Protein AF-A0A964MQ46-F1 (afdb_monomer_lite)

Radius of gyration: 14.72 Å; chains: 1; bounding box: 28×32×55 Å

pLDDT: mean 78.41, std 16.55, range [30.42, 96.06]

Secondary structure (DSSP, 8-state):
-----SEEE-TTSSEEEEEEE-SS-TTS-EEEEEEEGGGTEEEE---SS-EEEEEE-TTSSEEEEEETTEEEEEETTS-SPPEEEE--TTEEEEEEE-TTSS-EEEEE--------

Foldseek 3Di:
DPDLPQKDAQLVRQKMWGFDDPPPDPVQATFIWMARPVVRDIGTQDDRSFWGSWEAALVSQKIWTDGPQWIWMDGNVNPDDIDGDDHDPQFDHFHYADNVNPDTDTDGPDPDPPDD

Structure (mmCIF, N/CA/C/O backbone):
data_AF-A0A964MQ46-F1
#
_entry.id   AF-A0A964MQ46-F1
#
loop_
_atom_site.group_PDB
_atom_site.id
_atom_site.type_symbol
_atom_site.label_atom_id
_atom_site.label_alt_id
_atom_site.label_comp_id
_atom_site.label_asym_id
_atom_site.label_entity_id
_atom_site.label_seq_id
_atom_site.pdbx_PDB_ins_code
_atom_site.Cartn_x
_atom_site.Cartn_y
_atom_site.Cartn_z
_atom_site.occupancy
_atom_site.B_iso_or_equiv
_atom_site.auth_seq_id
_atom_site.auth_comp_id
_atom_site.auth_asym_id
_atom_site.auth_atom_id
_atom_site.pdbx_PDB_model_num
ATOM 1 N N . MET A 1 1 ? -5.196 10.247 -19.469 1.00 30.42 1 MET A N 1
ATOM 2 C CA . MET A 1 1 ? -5.070 10.263 -17.998 1.00 30.42 1 MET A CA 1
ATOM 3 C C . MET A 1 1 ? -4.585 8.883 -17.598 1.00 30.42 1 MET A C 1
ATOM 5 O O . MET A 1 1 ? -5.390 7.966 -17.578 1.00 30.42 1 MET A O 1
ATOM 9 N N . THR A 1 2 ? -3.277 8.693 -17.447 1.00 35.25 2 THR A N 1
ATOM 10 C CA . THR A 1 2 ? -2.690 7.412 -17.026 1.00 35.25 2 THR A CA 1
ATOM 11 C C . THR A 1 2 ? -2.847 7.301 -15.509 1.00 35.25 2 THR A C 1
ATOM 13 O O . THR A 1 2 ? -2.326 8.121 -14.756 1.00 35.25 2 THR A O 1
ATOM 16 N N . GLY A 1 3 ? -3.698 6.373 -15.073 1.00 36.25 3 GLY A N 1
ATOM 17 C CA . GLY A 1 3 ? -4.152 6.232 -13.691 1.00 36.25 3 GLY A CA 1
ATOM 18 C C . GLY A 1 3 ? -3.171 5.457 -12.822 1.00 36.25 3 GLY A C 1
ATOM 19 O O . GLY A 1 3 ? -3.481 4.354 -12.404 1.00 36.25 3 GLY A O 1
ATOM 20 N N . GLY A 1 4 ? -2.013 6.036 -12.513 1.00 50.69 4 GLY A N 1
ATOM 21 C CA . GLY A 1 4 ? -1.226 5.594 -11.363 1.00 50.69 4 GLY A CA 1
ATOM 22 C C . GLY A 1 4 ? -1.850 6.182 -10.100 1.00 50.69 4 GLY A C 1
ATOM 23 O O . GLY A 1 4 ? -1.564 7.327 -9.749 1.00 50.69 4 GLY A O 1
ATOM 24 N N . SER A 1 5 ? -2.759 5.457 -9.448 1.00 64.06 5 SER A N 1
ATOM 25 C CA . SER A 1 5 ? -3.378 5.935 -8.209 1.00 64.06 5 SER A CA 1
ATOM 26 C C . SER A 1 5 ? -2.321 5.969 -7.104 1.00 64.06 5 SER A C 1
ATOM 28 O O . SER A 1 5 ? -2.022 4.962 -6.475 1.00 64.06 5 SER A O 1
ATOM 30 N N . GLY A 1 6 ? -1.755 7.148 -6.828 1.00 78.31 6 GLY A N 1
ATOM 31 C CA . GLY A 1 6 ? -0.845 7.375 -5.694 1.00 78.31 6 GLY A CA 1
ATOM 32 C C . GLY A 1 6 ? -1.505 7.201 -4.316 1.00 78.31 6 GLY A C 1
ATOM 33 O O . GLY A 1 6 ? -0.897 7.537 -3.304 1.00 78.31 6 GLY A O 1
ATOM 34 N N . LEU A 1 7 ? -2.742 6.708 -4.271 1.00 88.06 7 LEU A N 1
ATOM 35 C CA . LEU A 1 7 ? -3.574 6.495 -3.098 1.00 88.06 7 LEU A CA 1
ATOM 36 C C . LEU A 1 7 ? -4.390 5.2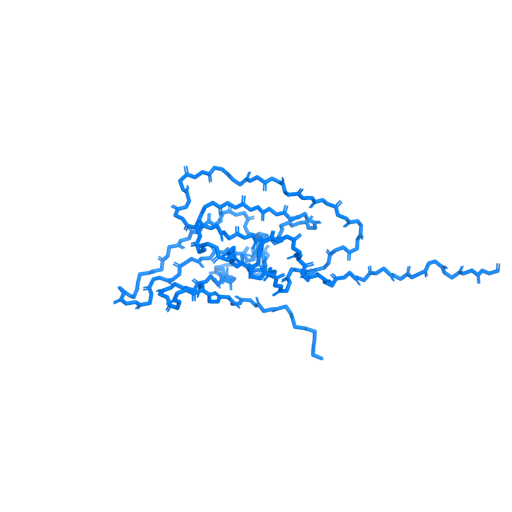11 -3.295 1.00 88.06 7 LEU A C 1
ATOM 38 O O . LEU A 1 7 ? -5.042 5.056 -4.326 1.00 88.06 7 LEU A O 1
ATOM 42 N N . ALA A 1 8 ? -4.442 4.355 -2.279 1.00 91.25 8 ALA A N 1
ATOM 43 C CA . ALA A 1 8 ? -5.329 3.198 -2.236 1.00 91.25 8 ALA A CA 1
ATOM 44 C C . ALA A 1 8 ? -5.982 3.054 -0.859 1.00 91.25 8 ALA A C 1
ATOM 46 O O . ALA A 1 8 ? -5.317 3.170 0.170 1.00 91.25 8 ALA A O 1
ATOM 47 N N . LEU A 1 9 ? -7.284 2.775 -0.830 1.00 91.62 9 LEU A N 1
ATOM 48 C CA . LEU A 1 9 ? -8.025 2.527 0.406 1.00 91.62 9 LEU A CA 1
ATOM 49 C C . LEU A 1 9 ? -7.971 1.036 0.764 1.00 91.62 9 LEU A C 1
ATOM 51 O O . LEU A 1 9 ? -8.067 0.181 -0.116 1.00 91.62 9 LEU A O 1
ATOM 55 N N . SER A 1 10 ? -7.826 0.736 2.050 1.00 92.00 10 SER A N 1
ATOM 56 C CA . SER A 1 10 ? -7.993 -0.622 2.576 1.00 92.00 10 SER A CA 1
ATOM 57 C C . SER A 1 10 ? -9.426 -1.128 2.340 1.00 92.00 10 SER A C 1
ATOM 59 O O . SER A 1 10 ? -10.360 -0.321 2.300 1.00 92.00 10 SER A O 1
ATOM 61 N N . PRO A 1 11 ? -9.638 -2.450 2.209 1.00 91.38 11 PRO A N 1
ATOM 62 C CA . PRO A 1 11 ? -10.961 -3.013 1.921 1.00 91.38 11 PRO A CA 1
ATOM 63 C C . PRO A 1 11 ? -12.035 -2.684 2.967 1.00 91.38 11 PRO A C 1
ATOM 65 O O . PRO A 1 11 ? -13.209 -2.565 2.625 1.00 91.38 11 PRO A O 1
ATOM 68 N N . ASP A 1 12 ? -11.643 -2.526 4.234 1.00 91.38 12 ASP A N 1
ATOM 69 C CA . ASP A 1 12 ? -12.545 -2.159 5.332 1.00 91.38 12 ASP A CA 1
ATOM 70 C C . ASP A 1 12 ? -12.749 -0.639 5.477 1.00 91.38 12 ASP A C 1
ATOM 72 O O . ASP A 1 12 ? -13.547 -0.191 6.302 1.00 91.38 12 ASP A O 1
ATOM 76 N N . GLY A 1 13 ? -12.046 0.162 4.671 1.00 91.75 13 GLY A N 1
ATOM 77 C CA . GLY A 1 13 ? -12.125 1.617 4.676 1.00 91.75 13 GLY A CA 1
ATOM 78 C C . GLY A 1 13 ? -11.502 2.287 5.900 1.00 91.75 13 GLY A C 1
ATOM 79 O O . GLY A 1 13 ? -11.719 3.481 6.095 1.00 91.75 13 GLY A O 1
ATOM 80 N N . THR A 1 14 ? -10.749 1.570 6.736 1.00 94.19 14 THR A N 1
ATOM 81 C CA . THR A 1 14 ? -10.174 2.121 7.978 1.00 94.19 14 THR A CA 1
ATOM 82 C C . THR A 1 14 ? -8.788 2.730 7.782 1.00 94.19 14 THR A C 1
ATOM 84 O O . THR A 1 14 ? -8.369 3.605 8.549 1.00 94.19 14 THR A O 1
ATOM 87 N N . GLN A 1 15 ? -8.085 2.291 6.740 1.00 96.06 15 GLN A N 1
ATOM 88 C CA . GLN A 1 15 ? -6.737 2.721 6.387 1.00 96.06 15 GLN A CA 1
ATOM 89 C C . GLN A 1 15 ? -6.623 3.143 4.919 1.00 96.06 15 GLN A C 1
ATOM 91 O O . GLN A 1 15 ? -7.357 2.653 4.060 1.00 96.06 15 GLN A O 1
ATOM 96 N N . ALA A 1 16 ? -5.660 4.012 4.619 1.00 94.62 16 ALA A N 1
ATOM 97 C CA . ALA A 1 16 ? -5.270 4.376 3.261 1.00 94.62 16 ALA A CA 1
ATOM 98 C C . ALA A 1 16 ? -3.750 4.271 3.086 1.00 94.62 16 ALA A C 1
ATOM 100 O O . ALA A 1 16 ? -2.997 4.671 3.965 1.00 94.62 16 ALA A O 1
ATOM 101 N N . ALA A 1 17 ? -3.296 3.757 1.948 1.00 94.62 17 ALA A N 1
ATOM 102 C CA . ALA A 1 17 ? -1.897 3.744 1.547 1.00 94.62 17 ALA A CA 1
ATOM 103 C C . ALA A 1 17 ? -1.660 4.885 0.556 1.00 94.62 17 ALA A C 1
ATOM 105 O O . ALA A 1 17 ? -2.425 5.032 -0.395 1.00 94.62 17 ALA A O 1
ATOM 106 N N . VAL A 1 18 ? -0.624 5.693 0.770 1.00 92.62 18 VAL A N 1
ATOM 107 C CA . VAL A 1 18 ? -0.351 6.905 -0.013 1.00 92.62 18 VAL A CA 1
ATOM 108 C C . VAL A 1 18 ? 1.110 6.937 -0.432 1.00 92.62 18 VAL A C 1
ATOM 110 O O . VAL A 1 18 ? 1.992 6.709 0.392 1.00 92.62 18 VAL A O 1
ATOM 113 N N . SER A 1 19 ? 1.369 7.258 -1.695 1.00 91.25 19 SER A N 1
ATOM 114 C CA . SER A 1 19 ? 2.702 7.629 -2.173 1.00 91.25 19 SER A CA 1
ATOM 115 C C . SER A 1 19 ? 2.977 9.073 -1.767 1.00 91.25 19 SER A C 1
ATOM 117 O O . SER A 1 19 ? 2.305 9.993 -2.232 1.00 91.25 19 SER A O 1
ATOM 119 N N . VAL A 1 20 ? 3.951 9.280 -0.889 1.00 89.19 20 VAL A N 1
ATOM 120 C CA . VAL A 1 20 ? 4.330 10.604 -0.393 1.00 89.19 20 VAL A CA 1
ATOM 121 C C . VAL A 1 20 ? 5.757 10.894 -0.825 1.00 89.19 20 VAL A C 1
ATOM 123 O O . VAL A 1 20 ? 6.679 10.137 -0.525 1.00 89.19 20 VAL A O 1
ATOM 126 N N . ASN A 1 21 ? 5.935 12.019 -1.512 1.00 84.38 21 ASN A N 1
ATOM 127 C CA . ASN A 1 21 ? 7.252 12.602 -1.725 1.00 84.38 21 ASN A CA 1
ATOM 128 C C . ASN A 1 21 ? 7.634 13.369 -0.459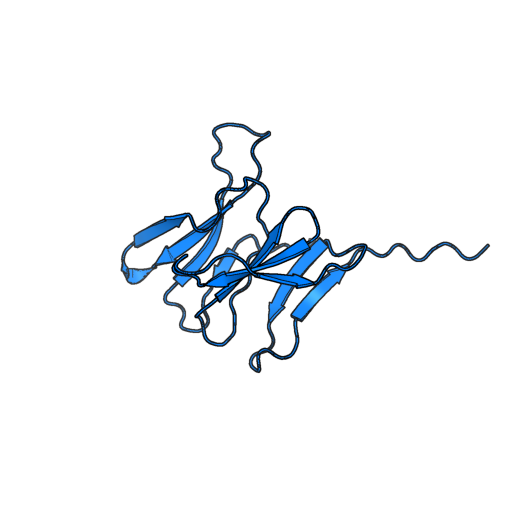 1.00 84.38 21 ASN A C 1
ATOM 130 O O . ASN A 1 21 ? 6.893 14.255 -0.039 1.00 84.38 21 ASN A O 1
ATOM 134 N N . ASP A 1 22 ? 8.789 13.057 0.128 1.00 68.88 22 ASP A N 1
ATOM 135 C CA . ASP A 1 22 ? 9.297 13.717 1.345 1.00 68.88 22 ASP A CA 1
ATOM 136 C C . ASP A 1 22 ? 9.503 15.237 1.119 1.00 68.88 22 ASP A C 1
ATOM 138 O O . ASP A 1 22 ? 9.575 16.021 2.057 1.00 68.88 22 ASP A O 1
ATOM 142 N N . GLY A 1 23 ? 9.542 15.697 -0.141 1.00 61.88 23 GLY A N 1
ATOM 143 C CA . GLY A 1 23 ? 9.544 17.122 -0.512 1.00 61.88 23 GLY A CA 1
ATOM 144 C C . GLY A 1 23 ? 10.844 17.856 -0.168 1.00 61.88 23 GLY A C 1
ATOM 145 O O . GLY A 1 23 ? 11.081 18.964 -0.643 1.00 61.88 23 GLY A O 1
ATOM 146 N N . THR A 1 24 ? 11.718 17.214 0.602 1.00 60.81 24 THR A N 1
ATOM 147 C CA . THR A 1 24 ? 13.035 17.694 1.014 1.00 60.81 24 THR A CA 1
ATOM 148 C C . THR A 1 24 ? 14.060 17.656 -0.122 1.00 60.81 24 THR A C 1
ATOM 150 O O . THR A 1 24 ? 15.029 18.413 -0.096 1.00 60.81 24 THR A O 1
ATOM 153 N N . ASN A 1 25 ? 13.843 16.833 -1.154 1.00 55.53 25 ASN A N 1
ATOM 154 C CA . ASN A 1 25 ? 14.652 16.810 -2.370 1.00 55.53 25 ASN A CA 1
ATOM 155 C C . ASN A 1 25 ? 13.832 16.229 -3.533 1.00 55.53 25 ASN A C 1
ATOM 157 O O . ASN A 1 25 ? 13.347 15.109 -3.435 1.00 55.53 25 ASN A O 1
ATOM 161 N N . ALA A 1 26 ? 13.714 16.953 -4.652 1.00 55.19 26 ALA A N 1
ATOM 162 C CA . ALA A 1 26 ? 13.029 16.466 -5.859 1.00 55.19 26 ALA A CA 1
ATOM 163 C C . ALA A 1 26 ? 13.696 15.218 -6.479 1.00 55.19 26 ALA A C 1
ATOM 165 O O . ALA A 1 26 ? 13.092 14.536 -7.301 1.00 55.19 26 ALA A O 1
ATOM 166 N N . SER A 1 27 ? 14.935 14.923 -6.074 1.00 58.16 27 SER A N 1
ATOM 167 C CA . SER A 1 27 ? 15.673 13.710 -6.446 1.00 58.16 27 SER A CA 1
ATOM 168 C C . SER A 1 27 ? 15.348 12.508 -5.549 1.00 58.16 27 SER A C 1
ATOM 170 O O . SER A 1 27 ? 15.711 11.385 -5.887 1.00 58.16 27 SER A O 1
ATOM 172 N N . VAL A 1 28 ? 14.722 12.733 -4.386 1.00 61.09 28 VAL A N 1
ATOM 173 C CA . VAL A 1 28 ? 14.235 11.672 -3.496 1.00 61.09 28 VAL A CA 1
ATOM 174 C C . VAL A 1 28 ? 12.817 11.369 -3.956 1.00 61.09 28 VAL A C 1
ATOM 176 O O . VAL A 1 28 ? 11.928 12.211 -3.837 1.00 61.09 28 VAL A O 1
ATOM 179 N N . GLY A 1 29 ? 12.630 10.198 -4.559 1.00 74.44 29 GLY A N 1
ATOM 180 C CA . GLY A 1 29 ? 11.320 9.771 -5.033 1.00 74.44 29 GLY A CA 1
ATOM 181 C C . GLY A 1 29 ? 10.365 9.454 -3.881 1.00 74.44 29 GLY A C 1
ATOM 182 O O . GLY A 1 29 ? 10.600 9.779 -2.715 1.00 74.44 29 GLY A O 1
ATOM 183 N N . SER A 1 30 ? 9.241 8.832 -4.214 1.00 87.38 30 SER A N 1
ATOM 184 C CA . SER A 1 30 ? 8.170 8.590 -3.251 1.00 87.38 30 SER A CA 1
ATOM 185 C C . SER A 1 30 ? 8.480 7.432 -2.301 1.00 87.38 30 SER A C 1
ATOM 187 O O . SER A 1 30 ? 9.203 6.494 -2.637 1.00 87.38 30 SER A O 1
ATOM 189 N N . ASP A 1 31 ? 7.873 7.476 -1.120 1.00 91.62 31 ASP A N 1
ATOM 190 C CA . ASP A 1 31 ? 7.690 6.306 -0.269 1.00 91.62 31 ASP A CA 1
ATOM 191 C C . ASP A 1 31 ? 6.207 6.077 0.015 1.00 91.62 31 ASP A C 1
ATOM 193 O O . ASP A 1 31 ? 5.391 6.995 -0.070 1.00 91.62 31 ASP A O 1
ATOM 197 N N . ILE A 1 32 ? 5.858 4.846 0.374 1.00 92.88 32 ILE A N 1
ATOM 198 C CA . ILE A 1 32 ? 4.511 4.476 0.779 1.00 92.88 32 ILE A CA 1
ATOM 199 C C . ILE A 1 32 ? 4.338 4.751 2.268 1.00 92.88 32 ILE A C 1
ATOM 201 O O . ILE A 1 32 ? 5.150 4.348 3.105 1.00 92.88 32 ILE A O 1
ATOM 205 N N . TRP A 1 33 ? 3.241 5.420 2.590 1.00 93.81 33 TRP A N 1
ATOM 206 C CA . TRP A 1 33 ? 2.790 5.698 3.944 1.00 93.81 33 TRP A CA 1
ATOM 207 C C . TRP A 1 33 ? 1.404 5.110 4.149 1.00 93.81 33 TRP A C 1
ATOM 209 O O . TRP A 1 33 ? 0.594 5.082 3.226 1.00 93.81 33 TRP A O 1
ATOM 219 N N . VAL A 1 34 ? 1.126 4.667 5.368 1.00 95.31 34 VAL A N 1
ATOM 220 C CA . VAL A 1 34 ? -0.172 4.146 5.786 1.00 95.31 34 VAL A CA 1
ATOM 221 C C . VAL A 1 34 ? -0.816 5.145 6.728 1.00 95.31 34 VAL A C 1
ATOM 223 O O . VAL A 1 34 ? -0.246 5.522 7.750 1.00 95.31 34 VAL A O 1
ATOM 226 N N . TRP A 1 35 ? -2.010 5.586 6.366 1.00 94.56 35 TRP A N 1
ATOM 227 C CA . TRP A 1 35 ?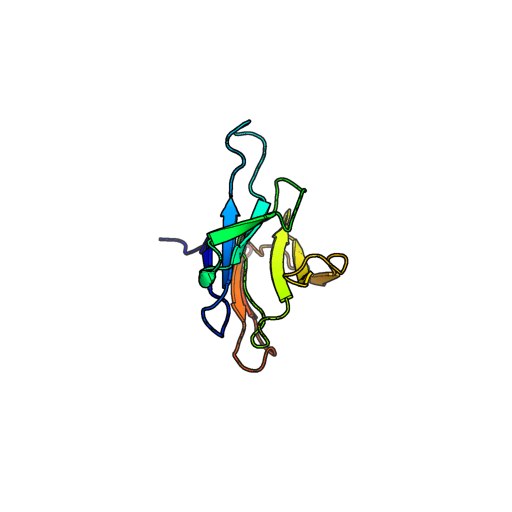 -2.841 6.476 7.149 1.00 94.56 35 TRP A CA 1
ATOM 228 C C . TRP A 1 35 ? -3.970 5.690 7.804 1.00 94.56 35 TRP A C 1
ATOM 230 O O . TRP A 1 35 ? -4.834 5.161 7.110 1.00 94.56 35 TRP A O 1
ATOM 240 N N . THR A 1 36 ? -3.992 5.642 9.133 1.00 94.69 36 THR A N 1
ATOM 241 C CA . THR A 1 36 ? -5.130 5.138 9.907 1.00 94.69 36 THR A CA 1
ATOM 242 C C . THR A 1 36 ? -6.126 6.272 10.114 1.00 94.69 36 THR A C 1
ATOM 244 O O . THR A 1 36 ? -5.891 7.191 10.904 1.00 94.69 36 THR A O 1
ATOM 247 N N . ILE A 1 37 ? -7.256 6.197 9.413 1.00 92.50 37 ILE A N 1
ATOM 248 C CA . ILE A 1 37 ? -8.187 7.317 9.221 1.00 92.50 37 ILE A CA 1
ATOM 249 C C . ILE A 1 37 ? -8.806 7.756 10.548 1.00 92.50 37 ILE A C 1
ATOM 251 O O . ILE A 1 37 ? -8.751 8.931 10.902 1.00 92.50 37 ILE A O 1
ATOM 255 N N . ALA A 1 38 ? -9.330 6.806 11.325 1.00 91.62 38 ALA A N 1
ATOM 256 C CA . ALA A 1 38 ? -9.999 7.098 12.594 1.00 91.62 38 ALA A CA 1
ATOM 257 C C . ALA A 1 38 ? -9.062 7.705 13.654 1.00 91.62 38 ALA A C 1
ATOM 259 O O . ALA A 1 38 ? -9.510 8.430 14.538 1.00 91.62 38 ALA A O 1
ATOM 260 N N . GLN A 1 39 ? -7.765 7.403 13.574 1.00 92.25 39 GLN A N 1
ATOM 261 C CA . GLN A 1 39 ? -6.759 7.873 14.528 1.00 92.25 39 GLN A CA 1
ATOM 262 C C . GLN A 1 39 ? -6.029 9.130 14.041 1.00 92.25 39 GLN A C 1
ATOM 264 O O . GLN A 1 39 ? -5.270 9.722 14.802 1.00 92.25 39 GLN A O 1
ATOM 269 N N . GLY A 1 40 ? -6.200 9.512 12.770 1.00 90.88 40 GLY A N 1
ATOM 270 C CA . GLY A 1 40 ? -5.386 10.552 12.143 1.00 90.88 40 GLY A CA 1
ATOM 271 C C . GLY A 1 40 ? -3.890 10.212 12.102 1.00 90.88 40 GLY A C 1
ATOM 272 O O . GLY A 1 40 ? -3.069 11.110 11.942 1.00 90.88 40 GLY A O 1
ATOM 273 N N . ALA A 1 41 ? -3.521 8.939 12.271 1.00 92.69 41 ALA A N 1
ATOM 274 C CA . ALA A 1 41 ? -2.136 8.512 12.428 1.00 92.69 41 ALA A CA 1
ATOM 275 C C . ALA A 1 41 ? -1.536 8.130 11.074 1.00 92.69 41 ALA A C 1
ATOM 277 O O . ALA A 1 41 ? -2.061 7.251 10.394 1.00 92.69 41 ALA A O 1
ATOM 278 N N . LEU A 1 42 ? -0.438 8.779 10.690 1.00 92.12 42 LEU A N 1
ATOM 279 C CA . LEU A 1 42 ? 0.285 8.510 9.450 1.00 92.12 42 LEU A CA 1
ATOM 280 C C . LEU A 1 42 ? 1.629 7.848 9.779 1.00 92.12 42 LEU A C 1
ATOM 282 O O . LEU A 1 42 ? 2.412 8.379 10.565 1.00 92.12 42 LEU A O 1
ATOM 286 N N . THR A 1 43 ? 1.902 6.685 9.197 1.00 92.75 43 THR A N 1
ATOM 287 C CA . THR A 1 43 ? 3.118 5.901 9.451 1.00 92.75 43 THR A CA 1
ATOM 288 C C . THR A 1 43 ? 3.817 5.577 8.139 1.00 92.75 43 THR A C 1
ATOM 290 O O . THR A 1 43 ? 3.186 5.138 7.183 1.00 92.75 43 THR A O 1
ATOM 293 N N . ARG A 1 44 ? 5.129 5.809 8.077 1.00 92.44 44 ARG A N 1
ATOM 294 C CA . ARG A 1 44 ? 5.941 5.493 6.898 1.00 92.44 44 ARG A CA 1
ATOM 295 C C . ARG A 1 44 ? 6.179 3.986 6.832 1.00 92.44 44 ARG A C 1
ATOM 297 O O . ARG A 1 44 ? 6.638 3.407 7.813 1.00 92.44 44 ARG A O 1
ATOM 304 N N . LEU A 1 45 ? 5.867 3.375 5.692 1.00 93.50 45 LEU A N 1
ATOM 305 C CA . LEU A 1 45 ? 6.008 1.935 5.472 1.00 93.50 45 LEU A CA 1
ATOM 306 C C . LEU A 1 45 ? 7.294 1.599 4.712 1.00 93.50 45 LEU A C 1
ATOM 308 O O . LEU A 1 45 ? 7.979 0.636 5.048 1.00 93.50 45 LEU A O 1
ATOM 312 N N . THR A 1 46 ? 7.643 2.394 3.700 1.00 91.44 46 THR A N 1
ATOM 313 C CA . THR A 1 46 ? 8.885 2.222 2.934 1.00 91.44 46 THR A CA 1
ATOM 314 C C . THR A 1 46 ? 9.861 3.366 3.188 1.00 91.44 46 THR A C 1
ATOM 316 O O . THR A 1 46 ? 9.481 4.491 3.507 1.00 91.44 46 THR A O 1
ATOM 319 N N . PHE A 1 47 ? 11.150 3.069 3.037 1.00 89.62 47 PHE A N 1
ATOM 320 C CA . PHE A 1 47 ? 12.252 4.000 3.308 1.00 89.62 47 PHE A CA 1
ATOM 321 C C . PHE A 1 47 ? 13.261 4.007 2.157 1.00 89.62 47 PHE A C 1
ATOM 323 O O . PHE A 1 47 ? 14.469 4.091 2.361 1.00 89.62 47 PHE A O 1
ATOM 330 N N . THR A 1 48 ? 12.759 3.808 0.943 1.00 87.25 48 THR A N 1
ATOM 331 C CA . THR A 1 48 ? 13.570 3.544 -0.251 1.00 87.25 48 THR A CA 1
ATOM 332 C C . THR A 1 48 ? 13.653 4.760 -1.161 1.00 87.25 48 THR A C 1
ATOM 334 O O . THR A 1 48 ? 14.575 4.845 -1.966 1.00 87.25 48 THR A O 1
ATOM 337 N N . GLY A 1 49 ? 12.698 5.691 -1.044 1.00 87.38 49 GLY A N 1
ATOM 338 C CA . GLY A 1 49 ? 12.575 6.844 -1.932 1.00 87.38 49 GLY A CA 1
ATOM 339 C C . GLY A 1 49 ? 12.299 6.463 -3.387 1.00 87.38 49 GLY A C 1
ATOM 340 O O . GLY A 1 49 ? 12.609 7.238 -4.285 1.00 87.38 49 GLY A O 1
ATOM 341 N N . ALA A 1 50 ? 11.786 5.261 -3.645 1.00 87.81 50 ALA A N 1
ATOM 342 C CA . ALA A 1 50 ? 11.477 4.781 -4.988 1.00 87.81 50 ALA A CA 1
ATOM 343 C C . ALA A 1 50 ? 10.211 3.912 -5.031 1.00 87.81 50 ALA A C 1
ATOM 345 O O . ALA A 1 50 ? 10.031 3.153 -5.980 1.00 87.81 50 ALA A O 1
ATOM 346 N N . ALA A 1 51 ? 9.355 3.994 -4.009 1.00 89.50 51 ALA A N 1
ATOM 347 C CA . ALA A 1 51 ? 8.164 3.167 -3.872 1.00 89.50 51 ALA A CA 1
ATOM 348 C C . ALA A 1 51 ? 6.898 3.941 -4.273 1.00 89.50 51 ALA A C 1
ATOM 350 O O . ALA A 1 51 ? 6.638 5.034 -3.770 1.00 89.50 51 ALA A O 1
ATOM 351 N N . THR A 1 52 ? 6.106 3.373 -5.182 1.00 89.38 52 THR A N 1
ATOM 352 C CA . THR A 1 52 ? 4.937 4.021 -5.803 1.00 89.38 52 THR A CA 1
ATOM 353 C C . THR A 1 52 ? 3.800 3.028 -6.049 1.00 89.38 52 THR A C 1
ATOM 355 O O . THR A 1 52 ? 3.974 1.821 -5.879 1.00 89.38 52 THR A O 1
ATOM 358 N N . SER A 1 53 ? 2.637 3.539 -6.465 1.00 88.94 53 SER A N 1
ATOM 359 C CA . SER A 1 53 ? 1.480 2.740 -6.905 1.00 88.94 53 SER A CA 1
ATOM 360 C C . SER A 1 53 ? 1.061 1.671 -5.881 1.00 88.94 53 SER A C 1
ATOM 362 O O . SER A 1 53 ? 1.105 0.476 -6.183 1.00 88.94 53 SER A O 1
ATOM 364 N N . PRO A 1 54 ? 0.724 2.070 -4.638 1.00 91.94 54 PRO A N 1
ATOM 365 C CA . PRO A 1 54 ? 0.342 1.123 -3.608 1.00 91.94 54 PRO A CA 1
ATOM 366 C C . PRO A 1 54 ? -1.019 0.502 -3.924 1.00 91.94 54 PRO A C 1
ATOM 368 O O . PRO A 1 54 ? -1.953 1.193 -4.319 1.00 91.94 54 PRO A O 1
ATOM 371 N N . VAL A 1 55 ? -1.154 -0.790 -3.650 1.00 91.75 55 VAL A N 1
ATOM 372 C CA . VAL A 1 55 ? -2.406 -1.542 -3.732 1.00 91.75 55 VAL A CA 1
ATOM 373 C C . VAL A 1 55 ? -2.565 -2.408 -2.488 1.00 91.75 55 VAL A C 1
ATOM 375 O O . VAL A 1 55 ? -1.607 -3.022 -2.017 1.00 91.75 55 VAL A O 1
ATOM 378 N N . TRP A 1 56 ? -3.773 -2.460 -1.932 1.00 92.00 56 TRP A N 1
ATOM 379 C CA . TRP A 1 56 ? -4.070 -3.306 -0.777 1.00 92.00 56 TRP A CA 1
ATOM 380 C C . TRP A 1 56 ? -4.405 -4.726 -1.204 1.00 92.00 56 TRP A C 1
ATOM 382 O O . TRP A 1 56 ? -5.093 -4.941 -2.204 1.00 92.00 56 TRP A O 1
ATOM 392 N N . THR A 1 57 ? -3.983 -5.702 -0.405 1.00 89.44 57 THR A N 1
ATOM 393 C CA . THR A 1 57 ? -4.527 -7.053 -0.516 1.00 89.44 57 THR A CA 1
ATOM 394 C C . THR A 1 57 ? -5.988 -7.090 -0.057 1.00 89.44 57 THR A C 1
ATOM 396 O O . THR A 1 57 ? -6.370 -6.322 0.828 1.00 89.44 57 THR A O 1
ATOM 399 N N . PRO A 1 58 ? -6.823 -7.993 -0.608 1.00 85.75 58 PRO A N 1
ATOM 400 C CA . PRO A 1 58 ? -8.244 -8.075 -0.249 1.00 85.75 58 PRO A CA 1
ATOM 401 C C . PRO A 1 58 ? -8.504 -8.409 1.222 1.00 85.75 58 PRO A C 1
ATOM 403 O O . PRO A 1 58 ? -9.558 -8.080 1.756 1.00 85.75 58 PRO A O 1
ATOM 406 N N . ASP A 1 59 ? -7.539 -9.049 1.886 1.00 87.25 59 ASP A N 1
ATOM 407 C CA . ASP A 1 59 ? -7.585 -9.319 3.324 1.00 87.25 59 ASP A CA 1
ATOM 408 C C . ASP A 1 59 ? -7.222 -8.095 4.189 1.00 87.25 59 ASP A C 1
ATOM 410 O O . ASP A 1 59 ? -7.282 -8.181 5.415 1.00 87.25 59 ASP A O 1
ATOM 414 N N . GLY A 1 60 ? -6.821 -6.977 3.572 1.00 90.25 60 GLY A N 1
ATOM 415 C CA . GLY A 1 60 ? -6.421 -5.737 4.236 1.00 90.25 60 GLY A CA 1
ATOM 416 C C . GLY A 1 60 ? -5.108 -5.824 5.016 1.00 90.25 60 GLY A C 1
ATOM 417 O O . GLY A 1 60 ? -4.783 -4.903 5.756 1.00 90.25 60 GLY A O 1
ATOM 418 N N . ARG A 1 61 ? -4.341 -6.916 4.900 1.00 90.88 61 ARG A N 1
ATOM 419 C CA . ARG A 1 61 ? -3.152 -7.145 5.747 1.00 90.88 61 ARG A CA 1
ATOM 420 C C . ARG A 1 61 ? -1.847 -6.693 5.117 1.00 90.88 61 ARG A C 1
ATOM 422 O O . ARG A 1 61 ? -0.865 -6.480 5.832 1.00 90.88 61 ARG A O 1
ATOM 429 N N . ARG A 1 62 ? -1.793 -6.610 3.792 1.00 92.62 62 ARG A N 1
ATOM 430 C CA . ARG A 1 62 ? -0.575 -6.312 3.041 1.00 92.62 62 ARG A CA 1
ATOM 431 C C . ARG A 1 62 ? -0.820 -5.190 2.045 1.00 92.62 62 ARG A C 1
ATOM 433 O O . ARG A 1 62 ? -1.933 -4.979 1.567 1.00 92.62 62 ARG A O 1
ATOM 440 N N . ILE A 1 63 ? 0.263 -4.496 1.732 1.00 92.50 63 ILE A N 1
ATOM 441 C CA . ILE A 1 63 ? 0.327 -3.507 0.667 1.00 92.50 63 ILE A CA 1
ATOM 442 C C . ILE A 1 63 ? 1.380 -3.982 -0.317 1.00 92.50 63 ILE A C 1
ATOM 444 O O . ILE A 1 63 ? 2.525 -4.245 0.069 1.00 92.50 63 ILE A O 1
ATOM 448 N N . CYS A 1 64 ? 0.980 -4.078 -1.577 1.00 91.81 64 CYS A N 1
ATOM 449 C CA . CYS A 1 64 ? 1.894 -4.294 -2.678 1.00 91.81 64 CYS A CA 1
ATOM 450 C C . CYS A 1 64 ? 2.154 -2.967 -3.400 1.00 91.81 64 CYS A C 1
ATOM 452 O O . CYS A 1 64 ? 1.301 -2.084 -3.402 1.00 91.81 64 CYS A O 1
ATOM 454 N N . TYR A 1 65 ? 3.352 -2.781 -3.935 1.00 90.31 65 TYR A N 1
ATOM 455 C CA . TYR A 1 65 ? 3.796 -1.514 -4.512 1.00 90.31 65 TYR A CA 1
ATOM 456 C C . TYR A 1 65 ? 4.901 -1.752 -5.539 1.00 90.31 65 TYR A C 1
ATOM 458 O O . TYR A 1 65 ? 5.571 -2.787 -5.524 1.00 90.31 65 TYR A O 1
ATOM 466 N N . MET A 1 66 ? 5.103 -0.775 -6.416 1.00 88.00 66 MET A N 1
ATOM 467 C CA . MET A 1 66 ? 6.203 -0.765 -7.374 1.00 88.00 66 MET A CA 1
ATOM 468 C C . MET A 1 66 ? 7.425 -0.102 -6.758 1.00 88.00 66 MET A C 1
ATOM 470 O O . MET A 1 66 ? 7.322 0.989 -6.197 1.00 88.00 66 MET A O 1
ATOM 474 N N . GLN A 1 67 ? 8.587 -0.726 -6.908 1.00 87.69 67 GLN A N 1
ATOM 475 C CA . GLN A 1 67 ? 9.876 -0.149 -6.557 1.00 87.69 67 GLN A CA 1
ATOM 476 C C . GLN A 1 67 ? 10.882 -0.453 -7.661 1.00 87.69 67 GLN A C 1
ATOM 478 O O . GLN A 1 67 ? 11.175 -1.611 -7.942 1.00 87.69 67 GLN A O 1
ATOM 483 N N . THR A 1 68 ? 11.412 0.594 -8.299 1.00 84.88 68 THR A N 1
ATOM 484 C CA . THR A 1 68 ? 12.458 0.473 -9.337 1.00 84.88 68 THR A CA 1
ATOM 485 C C . THR A 1 68 ? 12.150 -0.564 -10.437 1.00 84.88 68 THR A C 1
ATOM 487 O O . THR A 1 68 ? 13.047 -1.266 -10.889 1.00 84.88 68 THR A O 1
ATOM 490 N N . GLY A 1 69 ? 10.884 -0.668 -10.864 1.00 79.75 69 GLY A N 1
ATOM 491 C CA . GLY A 1 69 ? 10.443 -1.608 -11.910 1.00 79.75 69 GLY A CA 1
ATOM 492 C C . GLY A 1 69 ? 10.109 -3.025 -11.425 1.00 79.75 69 GLY A C 1
ATOM 493 O O . GLY A 1 69 ? 9.796 -3.891 -12.236 1.00 79.75 69 GLY A O 1
ATOM 494 N N . GLU A 1 70 ? 10.143 -3.271 -10.117 1.00 85.75 70 GLU A N 1
ATOM 495 C CA . GLU A 1 70 ? 9.796 -4.555 -9.508 1.00 85.75 70 GLU A CA 1
ATOM 496 C C . GLU A 1 70 ? 8.613 -4.402 -8.545 1.00 85.75 70 GLU A C 1
ATOM 498 O O . GLU A 1 70 ? 8.476 -3.383 -7.861 1.00 85.75 70 GLU A O 1
ATOM 503 N N . ALA A 1 71 ? 7.746 -5.416 -8.496 1.00 88.44 71 ALA A N 1
ATOM 504 C CA . ALA A 1 71 ? 6.610 -5.442 -7.588 1.00 88.44 71 ALA A CA 1
ATOM 505 C C . ALA A 1 71 ? 7.002 -6.095 -6.257 1.00 88.44 71 ALA A C 1
ATOM 507 O O . ALA A 1 71 ? 7.402 -7.261 -6.197 1.00 88.44 71 ALA A O 1
ATOM 508 N N . PHE A 1 72 ? 6.810 -5.355 -5.172 1.00 90.81 72 PHE A N 1
ATOM 509 C CA . PHE A 1 72 ? 7.022 -5.821 -3.807 1.00 90.81 72 PHE A CA 1
ATOM 510 C C . PHE A 1 72 ? 5.705 -5.899 -3.056 1.00 90.81 72 PHE A C 1
ATOM 512 O O . PHE A 1 72 ? 4.754 -5.193 -3.379 1.00 90.81 72 PHE A O 1
ATOM 519 N N . CYS A 1 73 ? 5.654 -6.727 -2.016 1.00 91.12 73 CYS A N 1
ATOM 520 C CA . CYS A 1 73 ? 4.534 -6.754 -1.091 1.00 91.12 73 CYS A CA 1
ATOM 521 C C . CYS A 1 73 ? 4.988 -7.000 0.343 1.00 91.12 73 CYS A C 1
ATOM 523 O O . CYS A 1 73 ? 5.775 -7.907 0.624 1.00 91.12 73 CYS A O 1
ATOM 525 N N . GLN A 1 74 ? 4.475 -6.199 1.271 1.00 93.44 74 GLN A N 1
ATOM 526 C CA . GLN A 1 74 ? 4.804 -6.293 2.691 1.00 93.44 74 GLN A CA 1
ATOM 527 C C . GLN A 1 74 ? 3.567 -6.089 3.557 1.00 93.44 74 GLN A C 1
ATOM 529 O O . GLN A 1 74 ? 2.541 -5.604 3.079 1.00 93.44 74 GLN A O 1
ATOM 534 N N . LYS A 1 75 ? 3.639 -6.472 4.834 1.00 93.62 75 LYS A N 1
ATOM 535 C CA . LYS A 1 75 ? 2.542 -6.200 5.768 1.00 93.62 75 LYS A CA 1
ATOM 536 C C . LYS A 1 75 ? 2.359 -4.701 5.959 1.00 93.62 75 LYS A C 1
ATOM 538 O O . LYS A 1 75 ? 3.337 -3.972 6.077 1.00 93.62 75 LYS A O 1
ATOM 543 N N . ALA A 1 76 ? 1.108 -4.262 6.044 1.00 92.19 76 ALA A N 1
ATOM 544 C CA . ALA A 1 76 ? 0.778 -2.847 6.198 1.00 92.19 76 ALA A CA 1
ATOM 545 C C . ALA A 1 76 ? 1.248 -2.245 7.535 1.00 92.19 76 ALA A C 1
ATOM 547 O O . ALA A 1 76 ? 1.403 -1.034 7.644 1.00 92.19 76 ALA A O 1
ATOM 548 N N . ASP A 1 77 ? 1.511 -3.088 8.537 1.00 89.25 77 ASP A N 1
ATOM 549 C CA . ASP A 1 77 ? 2.085 -2.694 9.827 1.00 89.25 77 ASP A CA 1
A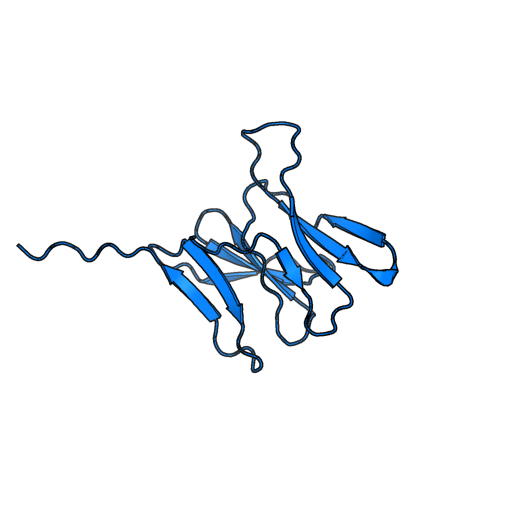TOM 550 C C . ASP A 1 77 ? 3.626 -2.612 9.824 1.00 89.25 77 ASP A C 1
ATOM 552 O O . ASP A 1 77 ? 4.221 -2.261 10.841 1.00 89.25 77 ASP A O 1
ATOM 556 N N . GLY A 1 78 ? 4.285 -2.959 8.710 1.00 86.88 78 GLY A N 1
ATOM 557 C CA . GLY A 1 78 ? 5.746 -2.975 8.589 1.00 86.88 78 GLY A CA 1
ATOM 558 C C . GLY A 1 78 ? 6.452 -4.054 9.421 1.00 86.88 78 GLY A C 1
ATOM 559 O O . GLY A 1 78 ? 7.677 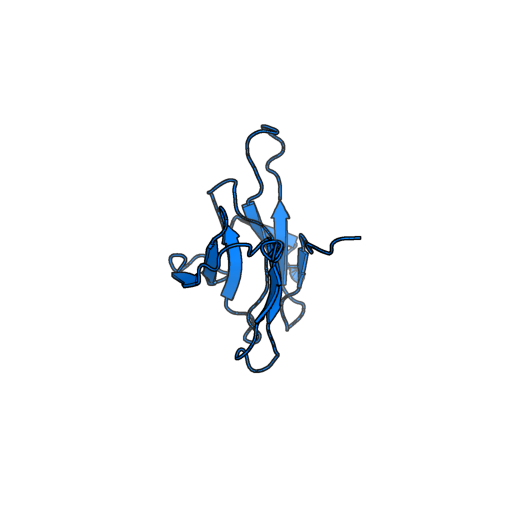-4.036 9.526 1.00 86.88 78 GLY A O 1
ATOM 560 N N . SER A 1 79 ? 5.721 -5.004 10.017 1.00 86.44 79 SER A N 1
ATOM 561 C CA . SER A 1 79 ? 6.293 -6.043 10.893 1.00 86.44 79 SER A CA 1
ATOM 562 C C . SER A 1 79 ? 7.103 -7.110 10.152 1.00 86.44 79 SER A C 1
ATOM 564 O O . SER A 1 79 ? 7.870 -7.852 10.766 1.00 86.44 79 SER A O 1
ATOM 566 N N . GLU A 1 80 ? 6.950 -7.197 8.831 1.00 84.56 80 GLU A N 1
ATOM 567 C CA . GLU A 1 80 ? 7.648 -8.148 7.970 1.00 84.56 80 GLU A CA 1
ATOM 568 C C . GLU A 1 80 ? 8.414 -7.425 6.869 1.00 84.56 80 GLU A C 1
ATOM 570 O O . GLU A 1 80 ? 7.974 -6.400 6.352 1.00 84.56 80 GLU A O 1
ATOM 575 N N . LYS A 1 81 ? 9.544 -8.013 6.461 1.00 82.38 81 LYS A N 1
ATOM 576 C CA . LYS A 1 81 ? 10.277 -7.546 5.283 1.00 82.38 81 LYS A CA 1
ATOM 577 C C . LYS A 1 81 ? 9.419 -7.680 4.027 1.00 82.38 81 LYS A C 1
ATOM 579 O O . LYS A 1 81 ? 8.659 -8.638 3.881 1.00 82.38 81 LYS A O 1
ATOM 584 N N . ALA A 1 82 ? 9.625 -6.750 3.101 1.00 87.50 82 ALA A N 1
ATOM 585 C CA . ALA A 1 82 ? 9.046 -6.824 1.775 1.00 87.50 82 ALA A CA 1
ATOM 586 C C . ALA A 1 82 ? 9.486 -8.092 1.043 1.00 87.50 82 ALA A C 1
ATOM 588 O O . ALA A 1 82 ? 10.670 -8.432 0.997 1.00 87.50 82 ALA A O 1
ATOM 589 N N . LEU A 1 83 ? 8.503 -8.786 0.483 1.00 86.50 83 LEU A N 1
ATOM 590 C CA . LEU A 1 83 ? 8.696 -9.915 -0.406 1.00 86.50 83 LEU A CA 1
ATOM 591 C C . LEU A 1 83 ? 8.633 -9.398 -1.840 1.00 86.50 83 LEU A C 1
ATOM 593 O O . LEU A 1 83 ? 7.714 -8.653 -2.179 1.00 86.50 83 LEU A O 1
ATOM 597 N N . SER A 1 84 ? 9.589 -9.806 -2.671 1.00 84.19 84 SER A N 1
ATOM 598 C CA . SER A 1 84 ? 9.452 -9.656 -4.118 1.00 84.19 84 SER A CA 1
ATOM 599 C C . SER A 1 84 ? 8.341 -10.595 -4.588 1.00 84.19 84 SER A C 1
ATOM 601 O O . SER A 1 84 ? 8.346 -11.781 -4.246 1.00 84.19 84 SER A O 1
ATOM 603 N N . LEU A 1 85 ? 7.349 -10.049 -5.292 1.00 77.50 85 LEU A N 1
ATOM 604 C CA . LEU A 1 85 ? 6.267 -10.840 -5.871 1.00 77.50 85 LEU A CA 1
ATOM 605 C C . LEU A 1 85 ? 6.665 -11.346 -7.257 1.00 77.50 85 LEU A C 1
ATOM 607 O O . LEU A 1 85 ? 6.624 -12.549 -7.506 1.00 77.50 85 LEU A O 1
ATOM 611 N N . PHE A 1 86 ? 7.015 -10.424 -8.155 1.00 69.88 86 PHE A N 1
ATOM 612 C CA . PHE A 1 86 ? 7.417 -10.710 -9.529 1.00 69.88 86 PHE A CA 1
ATOM 613 C C . PHE A 1 86 ? 8.013 -9.465 -10.203 1.00 69.88 86 PHE A C 1
ATOM 615 O O 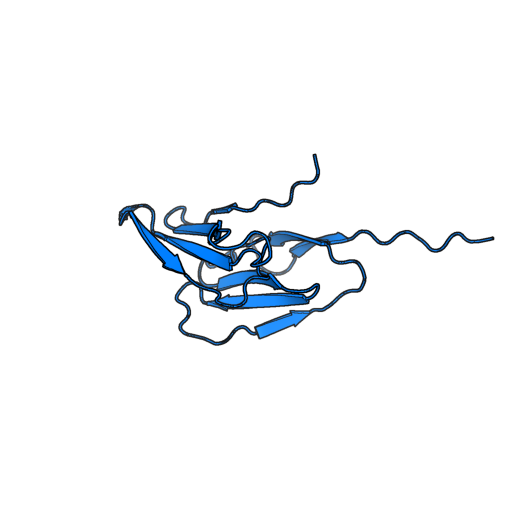. PHE A 1 86 ? 7.745 -8.325 -9.818 1.00 69.88 86 PHE A O 1
ATOM 622 N N . MET A 1 87 ? 8.778 -9.708 -11.266 1.00 55.94 87 MET A N 1
ATOM 623 C CA . MET A 1 87 ? 9.322 -8.700 -12.171 1.00 55.94 87 MET A CA 1
ATOM 624 C C . MET A 1 87 ? 8.916 -9.084 -13.598 1.00 55.94 87 MET A C 1
ATOM 626 O O . MET A 1 87 ? 9.242 -10.183 -14.046 1.00 55.94 87 MET A O 1
ATOM 630 N N . PHE A 1 88 ? 8.215 -8.194 -14.303 1.00 59.31 88 PHE A N 1
ATOM 631 C CA . PHE A 1 88 ? 7.950 -8.332 -15.738 1.00 59.31 88 PHE A CA 1
ATOM 632 C C . PHE A 1 88 ? 8.564 -7.140 -16.485 1.00 59.31 88 PHE A C 1
ATOM 634 O O . PHE A 1 88 ? 8.439 -6.009 -16.003 1.00 59.31 88 PHE A O 1
ATOM 641 N N . PRO A 1 89 ? 9.224 -7.355 -17.640 1.00 53.78 89 PRO A N 1
ATOM 642 C CA . PRO A 1 89 ? 9.685 -6.256 -18.482 1.00 53.78 89 PRO A CA 1
ATOM 643 C C . PRO A 1 89 ? 8.497 -5.365 -18.871 1.00 53.78 89 PRO A C 1
ATOM 645 O O . PRO A 1 89 ? 7.453 -5.874 -19.263 1.00 53.78 89 PRO A O 1
ATOM 648 N N . GLY A 1 90 ? 8.640 -4.045 -18.737 1.00 58.72 90 GLY A N 1
ATOM 649 C CA . GLY A 1 90 ? 7.596 -3.090 -19.132 1.00 58.72 90 GLY A CA 1
ATOM 650 C C . GLY A 1 90 ? 6.478 -2.862 -18.109 1.00 58.72 90 GLY A C 1
ATOM 651 O O . GLY A 1 90 ? 5.552 -2.117 -18.411 1.00 58.72 90 GLY A O 1
ATOM 652 N N . LEU A 1 91 ? 6.540 -3.451 -16.907 1.00 64.69 91 LEU A N 1
ATOM 653 C CA . LEU A 1 91 ? 5.571 -3.191 -15.836 1.00 64.69 91 LEU A CA 1
ATOM 654 C C . LEU A 1 91 ? 5.692 -1.744 -15.326 1.00 64.69 91 LEU A C 1
ATOM 656 O O . LEU A 1 91 ? 6.702 -1.379 -14.722 1.00 64.69 91 LEU A O 1
ATOM 660 N N . GLU A 1 92 ? 4.655 -0.930 -15.537 1.00 66.00 92 GLU A N 1
ATOM 661 C CA . GLU A 1 92 ? 4.660 0.491 -15.160 1.00 66.00 92 GLU A CA 1
ATOM 662 C C . GLU A 1 92 ? 3.844 0.780 -13.898 1.00 66.00 92 GLU A C 1
ATOM 664 O O . GLU A 1 92 ? 4.248 1.608 -13.077 1.00 66.00 92 GLU A O 1
ATOM 669 N N . SER A 1 93 ? 2.712 0.096 -13.701 1.00 67.00 93 SER A N 1
ATOM 670 C CA . SER A 1 93 ? 1.869 0.293 -12.518 1.00 67.00 93 SER A CA 1
ATOM 671 C C . SER A 1 93 ? 1.144 -0.971 -12.065 1.00 67.00 93 SER A C 1
ATOM 673 O O . SER A 1 93 ? 0.832 -1.865 -12.852 1.00 67.00 93 SER A O 1
ATOM 675 N N . LEU A 1 94 ? 0.856 -1.012 -10.761 1.00 72.25 94 LEU A N 1
ATOM 676 C CA . LEU A 1 94 ? -0.129 -1.902 -10.154 1.00 72.25 94 LEU A CA 1
ATOM 677 C C . LEU A 1 94 ? -1.405 -1.088 -9.949 1.00 72.25 94 LEU A C 1
ATOM 679 O O . LEU A 1 94 ? -1.348 -0.025 -9.329 1.00 72.25 94 LEU A O 1
ATOM 683 N N . ASP A 1 95 ? -2.537 -1.573 -10.447 1.00 73.88 95 ASP A N 1
ATOM 684 C CA . ASP A 1 95 ? -3.786 -0.808 -10.404 1.00 73.88 95 ASP A CA 1
ATOM 685 C C . ASP A 1 95 ? -4.760 -1.368 -9.369 1.00 73.88 95 ASP A C 1
ATOM 687 O O . ASP A 1 95 ? -5.375 -0.611 -8.619 1.00 73.88 95 ASP A O 1
ATOM 691 N N . SER A 1 96 ? -4.920 -2.693 -9.304 1.00 72.31 96 SER A N 1
ATOM 692 C CA . SER A 1 96 ? -5.789 -3.327 -8.303 1.00 72.31 96 SER A CA 1
ATOM 693 C C . SER A 1 96 ? -5.538 -4.826 -8.151 1.00 72.31 96 SER A C 1
ATOM 695 O O . SER A 1 96 ? -5.017 -5.479 -9.050 1.00 72.31 96 SER A O 1
ATOM 697 N N . LEU A 1 97 ? -5.945 -5.379 -7.008 1.00 74.75 97 LEU A N 1
ATOM 698 C CA . LEU A 1 97 ? -6.036 -6.818 -6.759 1.00 74.75 97 LEU A CA 1
ATOM 699 C C . LEU A 1 97 ? -7.496 -7.267 -6.864 1.00 74.75 97 LEU A C 1
ATOM 701 O O . LEU A 1 97 ? -8.400 -6.569 -6.399 1.00 74.75 97 LEU A O 1
ATOM 705 N N . SER A 1 98 ? -7.736 -8.442 -7.446 1.00 68.44 98 SER A N 1
ATOM 706 C CA . SER A 1 98 ? -9.067 -9.049 -7.458 1.00 68.44 98 SER A CA 1
ATOM 707 C C . SER A 1 98 ? -9.518 -9.394 -6.033 1.00 68.44 98 SER A C 1
ATOM 709 O O . SER A 1 98 ? -8.676 -9.709 -5.194 1.00 68.44 98 SER A O 1
ATOM 711 N N . PRO A 1 99 ? -10.832 -9.405 -5.731 1.00 70.69 99 PRO A N 1
ATOM 712 C CA . PRO A 1 99 ? -11.333 -9.688 -4.379 1.00 70.69 99 PRO A CA 1
ATOM 713 C C . PRO A 1 99 ? -10.917 -11.053 -3.810 1.00 70.69 99 PRO A C 1
ATOM 715 O O . PRO A 1 99 ? -10.835 -11.218 -2.598 1.00 70.69 99 PRO A O 1
ATOM 718 N N . ASP A 1 100 ? -10.650 -12.033 -4.676 1.00 70.94 100 ASP A N 1
ATOM 719 C CA . ASP A 1 100 ? -10.151 -13.364 -4.308 1.00 70.94 100 ASP A CA 1
ATOM 720 C C . ASP A 1 100 ? -8.617 -13.422 -4.147 1.00 70.94 100 ASP A C 1
ATOM 722 O O . ASP A 1 100 ? -8.072 -14.472 -3.810 1.00 70.94 100 ASP A O 1
ATOM 726 N N . GLY A 1 101 ? -7.911 -12.311 -4.390 1.00 68.38 101 GLY A N 1
ATOM 727 C CA . GLY A 1 101 ? -6.455 -12.181 -4.292 1.00 68.38 101 GLY A CA 1
ATOM 728 C C . GLY A 1 101 ? -5.681 -12.931 -5.374 1.00 68.38 101 GLY A C 1
ATOM 729 O O . GLY A 1 101 ? -4.459 -13.041 -5.283 1.00 68.38 101 GLY A O 1
ATOM 730 N N . ARG A 1 102 ? -6.373 -13.479 -6.379 1.00 69.88 102 ARG A N 1
ATOM 731 C CA . ARG A 1 102 ? -5.778 -14.353 -7.394 1.00 69.88 102 ARG A CA 1
ATOM 732 C C . ARG A 1 102 ? -5.203 -13.598 -8.588 1.00 69.88 102 ARG A C 1
ATOM 734 O O . ARG A 1 102 ? -4.318 -14.123 -9.259 1.00 69.88 102 ARG A O 1
ATOM 741 N N . TRP A 1 103 ? -5.695 -12.395 -8.853 1.00 70.75 103 TRP A N 1
ATOM 742 C CA . TRP A 1 103 ? -5.351 -11.607 -10.030 1.00 70.75 103 TRP A CA 1
ATOM 743 C C . TRP A 1 103 ? -4.942 -10.197 -9.631 1.00 70.75 103 TRP A C 1
ATOM 745 O O . TRP A 1 103 ? -5.469 -9.623 -8.680 1.00 70.75 103 TRP A O 1
ATOM 755 N N . ILE A 1 104 ? -4.014 -9.633 -10.394 1.00 69.12 104 ILE A N 1
ATOM 756 C CA . ILE A 1 104 ? -3.582 -8.246 -10.273 1.00 69.12 104 ILE A CA 1
ATOM 757 C C . ILE A 1 104 ? -3.833 -7.591 -11.624 1.00 69.12 104 ILE A C 1
ATOM 759 O O . ILE A 1 104 ? -3.381 -8.102 -12.646 1.00 69.12 104 ILE A O 1
ATOM 763 N N . ALA A 1 105 ? -4.561 -6.479 -11.626 1.00 71.12 105 ALA A N 1
ATOM 764 C CA . ALA A 1 105 ? -4.589 -5.576 -12.761 1.00 71.12 105 ALA A CA 1
ATOM 765 C C . ALA A 1 105 ? -3.302 -4.750 -12.736 1.00 71.12 105 ALA A C 1
ATOM 767 O O . ALA A 1 105 ? -3.006 -4.081 -11.740 1.00 71.12 105 ALA A O 1
ATOM 768 N N . CYS A 1 106 ? -2.537 -4.842 -13.814 1.00 62.09 106 CYS A N 1
ATOM 769 C CA . CYS A 1 106 ? -1.360 -4.031 -14.046 1.00 62.09 106 CYS A CA 1
ATOM 770 C C . CYS A 1 106 ? -1.394 -3.452 -15.458 1.00 62.09 106 CYS A C 1
ATOM 772 O O . CYS A 1 106 ? -1.904 -4.085 -16.387 1.00 62.09 106 CYS A O 1
ATOM 774 N N . HIS A 1 107 ? -0.798 -2.275 -15.617 1.00 62.03 107 HIS A N 1
ATOM 775 C CA . HIS A 1 107 ? -0.489 -1.720 -16.924 1.00 62.03 107 HIS A CA 1
ATOM 776 C C . HIS A 1 107 ? 0.989 -1.954 -17.229 1.00 62.03 107 HIS A C 1
ATOM 778 O O . HIS A 1 107 ? 1.871 -1.601 -16.436 1.00 62.03 107 HIS A O 1
ATOM 784 N N . SER A 1 108 ? 1.252 -2.537 -18.396 1.00 59.47 108 SER A N 1
ATOM 785 C CA . SER A 1 108 ? 2.571 -2.537 -19.008 1.00 59.47 108 SER A CA 1
ATOM 786 C C . SER A 1 108 ? 2.571 -1.666 -20.257 1.00 59.47 108 SER A C 1
ATOM 788 O O . SER A 1 108 ? 1.627 -1.684 -21.050 1.00 59.47 108 SER A O 1
ATOM 790 N N . ASN A 1 109 ? 3.646 -0.906 -20.441 1.00 54.97 109 ASN A N 1
ATOM 791 C CA . ASN A 1 109 ? 4.024 -0.444 -21.766 1.00 54.97 109 ASN A CA 1
ATOM 792 C C . ASN A 1 109 ? 4.963 -1.525 -22.301 1.00 54.97 109 ASN A C 1
ATOM 794 O O . ASN A 1 109 ? 6.130 -1.625 -21.928 1.00 54.97 109 ASN A O 1
ATOM 798 N N . GLU A 1 110 ? 4.406 -2.414 -23.108 1.00 50.62 110 GLU A N 1
ATOM 799 C CA . GLU A 1 110 ? 5.203 -3.211 -24.020 1.00 50.62 110 GLU A CA 1
ATOM 800 C C . GLU A 1 110 ? 4.939 -2.600 -25.388 1.00 50.62 110 GLU A C 1
ATOM 802 O O . GLU A 1 110 ? 3.863 -2.746 -25.967 1.00 50.62 110 GLU A O 1
ATOM 807 N N . SER A 1 111 ? 5.885 -1.788 -25.858 1.00 46.69 111 SER A N 1
ATOM 808 C CA . SER A 1 111 ? 5.911 -1.439 -27.271 1.00 46.69 111 SER A CA 1
ATOM 809 C C . SER A 1 111 ? 6.226 -2.740 -27.998 1.00 46.69 111 SER A C 1
ATOM 811 O O . SER A 1 111 ? 7.344 -3.241 -27.877 1.00 46.69 111 SER A O 1
ATOM 813 N N . GLU A 1 112 ? 5.237 -3.316 -28.689 1.00 47.03 112 GLU A N 1
ATOM 814 C CA . GLU A 1 112 ? 5.476 -4.457 -29.572 1.00 47.03 112 GLU A CA 1
ATOM 815 C C . GLU A 1 112 ? 6.712 -4.147 -30.435 1.00 47.03 112 GLU A C 1
ATOM 817 O O . GLU A 1 112 ? 6.818 -3.033 -30.971 1.00 47.03 112 GLU A O 1
ATOM 822 N N . PRO A 1 113 ? 7.689 -5.064 -30.556 1.00 46.09 113 PRO A N 1
ATOM 823 C CA . PRO A 1 113 ? 8.757 -4.858 -31.512 1.00 46.09 113 PRO A CA 1
ATOM 824 C C . PRO A 1 113 ? 8.103 -4.785 -32.891 1.00 46.09 113 PRO A C 1
ATOM 826 O O . PRO A 1 113 ? 7.441 -5.730 -33.307 1.00 46.09 113 PRO A O 1
ATOM 829 N N . ASN A 1 114 ? 8.264 -3.647 -33.575 1.00 42.09 114 ASN A N 1
ATOM 830 C CA . ASN A 1 114 ? 7.883 -3.491 -34.976 1.00 42.09 114 ASN A CA 1
ATOM 831 C C . ASN A 1 114 ? 8.387 -4.713 -35.760 1.00 42.09 114 ASN A C 1
ATOM 833 O O . ASN A 1 114 ? 9.598 -4.852 -35.955 1.00 42.09 114 ASN A O 1
ATOM 837 N N . GLU A 1 115 ? 7.482 -5.583 -36.205 1.00 40.09 115 GLU A N 1
ATOM 838 C CA . GLU A 1 115 ? 7.807 -6.545 -37.251 1.00 40.09 115 GLU A CA 1
ATOM 839 C C . GLU A 1 115 ? 8.033 -5.745 -38.543 1.00 40.09 115 GLU A C 1
ATOM 841 O O . GLU A 1 115 ? 7.142 -5.036 -39.019 1.00 40.09 115 GLU A O 1
ATOM 846 N N . VAL A 1 116 ? 9.269 -5.799 -39.050 1.00 51.38 116 VAL A N 1
ATOM 847 C CA . VAL A 1 116 ? 9.687 -5.282 -40.364 1.00 51.38 116 VAL A CA 1
ATOM 848 C C . VAL A 1 116 ? 9.723 -6.396 -41.396 1.00 51.38 116 VAL A C 1
ATOM 850 O O . VAL A 1 116 ? 10.079 -7.535 -41.019 1.00 51.38 116 VAL A O 1
#

Sequence (116 aa):
MTGGSGLALSPDGTQAAVSVNDGTNASVGSDIWVWTIAQGALTRLTFTGAATSPVWTPDGRRICYMQTGEAFCQKADGSEKALSLFMFPGLESLDSLSPDGRWIACHSNESEPNEV